Protein AF-A0A1B6FXH1-F1 (afdb_monomer)

Mean predicted aligned error: 19.31 Å

Solvent-accessible surface area (backbone atoms only — not comparable to full-atom values): 7975 Å² total; per-residue (Å²): 142,79,9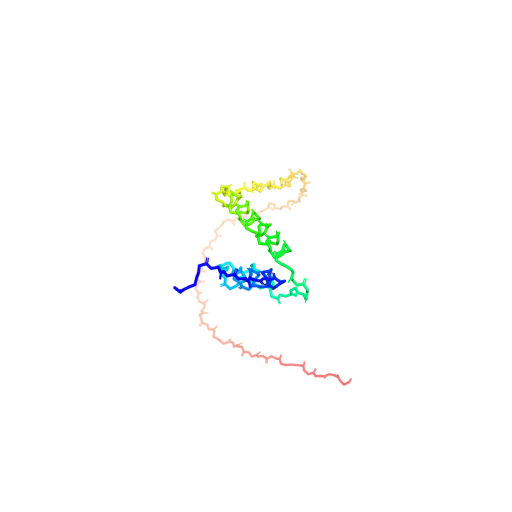6,74,82,87,53,72,93,51,43,49,58,57,52,32,54,49,47,58,73,65,54,83,51,62,71,54,38,54,53,57,73,68,48,90,83,75,47,39,70,56,50,51,52,51,45,53,52,48,55,49,50,51,53,53,51,48,58,59,66,77,64,69,89,76,76,72,76,78,79,71,78,75,76,77,88,74,79,90,81,90,79,87,80,90,79,89,84,81,87,78,91,80,81,84,89,77,97,75,81,88,80,94,73,89,81,86,84,83,88,81,134

Secondary structure (DSSP, 8-state):
--S----GGGHHHHHHHHHHHH---HHHHHHHHH-SS--HHHHHHHHHHHHHHHHHHHHHHHS--------------------------------------------------

Sequence (113 aa):
MTTHCDFGASLNDYLRDRLVSGIRSESAKQKLLSEASLTFEQATKIVLSMEQAEKSAAALSIGRPERIHQMSSVVARRGRFDNGAQHSKTHSQTARSDNAGAAWRGAGGTAKV

Organism: NCBI:txid1464854

Foldseek 3Di:
DDDDDCCDPCPFVVLQVCLLVVDPDPVLNVVQVPDPDDTSVNSVVSVVVVVVVVVVVVVVVVDDPPPPPPPPPPPPPDDDDDDDDDDDDDDDDDDDDDDDDDDDDDDDDDDDD

Structure (mmCIF, N/CA/C/O backbone):
data_AF-A0A1B6FXH1-F1
#
_entry.id   AF-A0A1B6FXH1-F1
#
loop_
_atom_site.group_PDB
_atom_site.id
_atom_site.type_symbol
_atom_site.label_atom_id
_atom_site.label_alt_id
_atom_site.label_comp_id
_atom_site.label_asym_id
_atom_site.label_entity_id
_atom_site.label_seq_id
_atom_site.pdbx_PDB_ins_code
_atom_site.Cartn_x
_atom_site.Cartn_y
_atom_site.Cartn_z
_atom_site.occupancy
_atom_site.B_iso_or_equiv
_atom_site.auth_seq_id
_atom_site.auth_comp_id
_atom_site.auth_asym_id
_atom_site.auth_atom_id
_atom_site.pdbx_PDB_model_num
ATOM 1 N N . MET A 1 1 ? -29.113 -14.928 -3.315 1.00 46.25 1 MET A N 1
ATOM 2 C CA . MET A 1 1 ? -28.706 -14.489 -1.960 1.00 46.25 1 MET A CA 1
ATOM 3 C C . MET A 1 1 ? -27.299 -13.913 -2.095 1.00 46.25 1 MET A C 1
ATOM 5 O O . MET A 1 1 ? -26.434 -14.683 -2.467 1.00 46.25 1 MET A O 1
ATOM 9 N N . THR A 1 2 ? -26.959 -12.631 -1.967 1.00 59.28 2 THR A N 1
ATOM 10 C CA . THR A 1 2 ? -27.619 -11.339 -1.687 1.00 59.28 2 THR A CA 1
ATOM 11 C C . THR A 1 2 ? -27.030 -10.329 -2.698 1.00 59.28 2 THR A C 1
ATOM 13 O O . THR A 1 2 ? -25.838 -10.399 -2.987 1.00 59.28 2 THR A O 1
ATOM 16 N N . THR A 1 3 ? -27.849 -9.458 -3.299 1.00 71.50 3 THR A N 1
ATOM 17 C CA . THR A 1 3 ? -27.468 -8.564 -4.419 1.00 71.50 3 THR A CA 1
ATOM 18 C C . THR A 1 3 ? -26.986 -7.178 -3.990 1.00 71.50 3 THR A C 1
ATOM 20 O O . THR A 1 3 ? -26.566 -6.398 -4.841 1.00 71.50 3 THR A O 1
ATOM 23 N N . HIS A 1 4 ? -27.009 -6.871 -2.691 1.00 71.38 4 HIS A N 1
ATOM 24 C CA . HIS A 1 4 ? -26.578 -5.582 -2.158 1.00 71.38 4 HIS A CA 1
ATOM 25 C C . HIS A 1 4 ? -25.703 -5.801 -0.923 1.00 71.38 4 HIS A C 1
ATOM 27 O O . HIS A 1 4 ? -26.068 -6.547 -0.013 1.00 71.38 4 HIS A O 1
ATOM 33 N N . CYS A 1 5 ? -24.516 -5.195 -0.933 1.00 75.06 5 CYS A N 1
ATOM 34 C CA . CYS A 1 5 ? -23.618 -5.152 0.210 1.00 75.06 5 CYS A CA 1
ATOM 35 C C . CYS A 1 5 ? -23.628 -3.724 0.758 1.00 75.06 5 CYS A C 1
ATOM 37 O O . CYS A 1 5 ? -23.162 -2.802 0.087 1.00 75.06 5 CYS A O 1
ATOM 39 N N . ASP A 1 6 ? -24.187 -3.550 1.954 1.00 77.50 6 ASP A N 1
ATOM 40 C CA . ASP A 1 6 ? -24.224 -2.267 2.651 1.00 77.50 6 ASP A CA 1
ATOM 41 C C . ASP A 1 6 ? -22.968 -2.114 3.509 1.00 77.50 6 ASP A C 1
ATOM 43 O O . ASP A 1 6 ? -22.903 -2.553 4.655 1.00 77.50 6 ASP A O 1
ATOM 47 N N . PHE A 1 7 ? -21.942 -1.489 2.938 1.00 79.06 7 PHE A N 1
ATOM 48 C CA . PHE A 1 7 ? -20.672 -1.2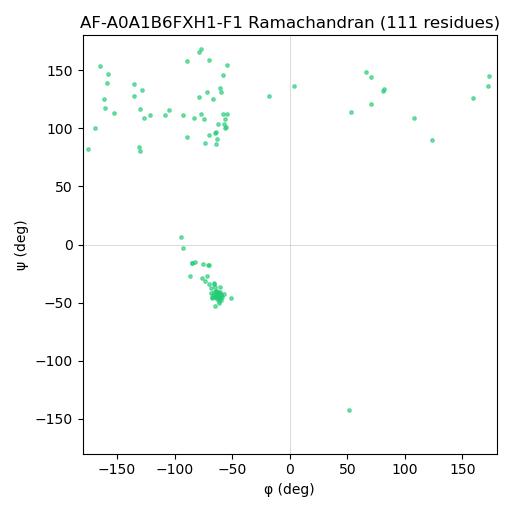50 3.632 1.00 79.06 7 PHE A CA 1
ATOM 49 C C . PHE A 1 7 ? -20.747 -0.124 4.675 1.00 79.06 7 PHE A C 1
ATOM 51 O O . PHE A 1 7 ? -19.869 -0.013 5.533 1.00 79.06 7 PHE A O 1
ATOM 58 N N . GLY A 1 8 ? -21.789 0.713 4.607 1.00 85.75 8 GLY A N 1
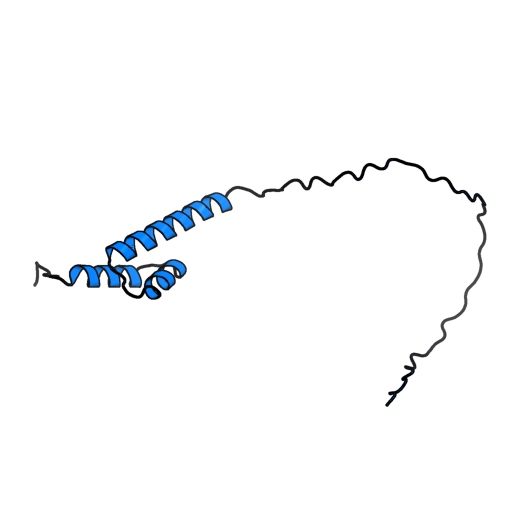ATOM 59 C CA . GLY A 1 8 ? -22.028 1.801 5.552 1.00 85.75 8 GLY A CA 1
ATOM 60 C C . GLY A 1 8 ? -20.808 2.708 5.755 1.00 85.75 8 GLY A C 1
ATOM 61 O O . GLY A 1 8 ? -20.052 2.991 4.825 1.00 85.75 8 GLY A O 1
ATOM 62 N N . ALA A 1 9 ? -20.606 3.156 6.994 1.00 84.69 9 ALA A N 1
ATOM 63 C CA . ALA A 1 9 ? -19.499 4.039 7.367 1.00 84.69 9 ALA A CA 1
ATOM 64 C C . ALA A 1 9 ? -18.114 3.359 7.324 1.00 84.69 9 ALA A C 1
ATOM 66 O O . ALA A 1 9 ? -17.099 4.048 7.253 1.00 84.69 9 ALA A O 1
ATOM 67 N N . SER A 1 10 ? -18.062 2.024 7.328 1.00 87.12 10 SER A N 1
ATOM 68 C CA . SER A 1 10 ? -16.822 1.238 7.421 1.00 87.12 10 SER A CA 1
ATOM 69 C C . SER A 1 10 ? -16.257 0.815 6.062 1.00 87.12 10 SER A C 1
ATOM 71 O O . SER A 1 10 ? -15.268 0.088 6.004 1.00 87.12 10 SER A O 1
ATOM 73 N N . LEU A 1 11 ? -16.839 1.285 4.950 1.00 91.81 11 LEU A N 1
ATOM 74 C CA . LEU A 1 11 ? -16.341 1.009 3.597 1.00 91.81 11 LEU A CA 1
ATOM 75 C C . LEU A 1 11 ? -14.845 1.325 3.454 1.00 91.81 11 LEU A C 1
ATOM 77 O O . LEU A 1 11 ? -14.088 0.523 2.911 1.00 91.81 11 LEU A O 1
ATOM 81 N N . ASN A 1 12 ? -14.416 2.482 3.960 1.00 92.88 12 ASN A N 1
ATOM 82 C CA . ASN A 1 12 ? -13.022 2.908 3.862 1.00 92.88 12 ASN A CA 1
ATOM 83 C C . ASN A 1 12 ? -12.075 2.003 4.656 1.00 92.88 12 ASN A C 1
ATOM 85 O O . ASN A 1 12 ? -10.961 1.757 4.199 1.00 92.88 12 ASN A O 1
ATOM 89 N N . ASP A 1 13 ? -12.516 1.468 5.793 1.00 91.94 13 ASP A N 1
ATOM 90 C CA . ASP A 1 13 ? -11.708 0.542 6.586 1.00 91.94 13 ASP A CA 1
ATOM 91 C C . ASP A 1 13 ? -11.515 -0.777 5.834 1.00 91.94 13 ASP A C 1
ATOM 93 O O . ASP A 1 13 ? -10.385 -1.236 5.676 1.00 91.94 13 ASP A O 1
ATOM 97 N N . TYR A 1 14 ? -12.583 -1.327 5.244 1.00 92.94 14 TYR A N 1
ATOM 98 C CA . TYR A 1 14 ? -12.487 -2.542 4.429 1.00 92.94 14 TYR A CA 1
ATOM 99 C C . TYR A 1 14 ? -11.601 -2.358 3.192 1.00 92.94 14 TYR A C 1
ATOM 101 O O . TYR A 1 14 ? -10.807 -3.241 2.856 1.00 92.94 14 TYR A O 1
ATOM 109 N N . LEU A 1 15 ? -11.709 -1.213 2.510 1.00 94.19 15 LEU A N 1
ATOM 110 C CA . LEU A 1 15 ? -10.866 -0.901 1.355 1.00 94.19 15 LEU A CA 1
ATOM 111 C C . LEU A 1 15 ? -9.398 -0.735 1.753 1.00 94.19 15 LEU A C 1
ATOM 113 O O . LEU A 1 15 ? -8.517 -1.245 1.059 1.00 94.19 15 LEU A O 1
ATOM 117 N N . ARG A 1 16 ? -9.124 -0.072 2.881 1.00 94.81 16 ARG A N 1
ATOM 118 C CA . ARG A 1 16 ? -7.772 0.064 3.433 1.00 94.81 16 ARG A CA 1
ATOM 119 C C . ARG A 1 16 ? -7.185 -1.298 3.774 1.00 94.81 16 ARG A C 1
ATOM 121 O O . ARG A 1 16 ? -6.072 -1.591 3.352 1.00 94.81 16 ARG A O 1
ATOM 128 N N . ASP A 1 17 ? -7.926 -2.143 4.477 1.00 93.44 17 ASP A N 1
ATOM 129 C CA . ASP A 1 17 ? -7.441 -3.461 4.883 1.00 93.44 17 ASP A CA 1
ATOM 130 C C . ASP A 1 17 ? -7.185 -4.348 3.654 1.00 93.44 17 ASP A C 1
ATOM 132 O O . ASP A 1 17 ? -6.183 -5.073 3.587 1.00 93.44 17 ASP A O 1
ATOM 136 N N . ARG A 1 18 ? -8.031 -4.236 2.616 1.00 94.62 18 ARG A N 1
ATOM 137 C CA . ARG A 1 18 ? -7.813 -4.936 1.346 1.00 94.62 18 ARG A CA 1
ATOM 138 C C . ARG A 1 18 ? -6.606 -4.406 0.576 1.00 94.62 18 ARG A C 1
ATOM 140 O O . ARG A 1 18 ? -5.884 -5.199 -0.024 1.00 94.62 18 ARG A O 1
ATOM 147 N N . LEU A 1 19 ? -6.372 -3.098 0.613 1.00 94.81 19 LEU A N 1
ATOM 148 C CA . LEU A 1 19 ? -5.200 -2.467 0.013 1.00 94.81 19 LEU A CA 1
ATOM 149 C C . LEU A 1 19 ? -3.916 -2.922 0.719 1.00 94.81 19 LEU A C 1
ATOM 151 O O . LEU A 1 19 ? -3.018 -3.443 0.066 1.00 94.81 19 LEU A O 1
ATOM 155 N N . VAL A 1 20 ? -3.844 -2.794 2.047 1.00 93.88 20 VAL A N 1
ATOM 156 C CA . VAL A 1 20 ? -2.656 -3.147 2.846 1.00 93.88 20 VAL A CA 1
ATOM 157 C C . VAL A 1 20 ? -2.304 -4.629 2.694 1.00 93.88 20 VAL A C 1
ATOM 159 O O . VAL A 1 20 ? -1.143 -4.968 2.461 1.00 93.88 20 VAL A O 1
ATOM 162 N N . SER A 1 21 ? -3.301 -5.520 2.766 1.00 93.06 21 SER A N 1
ATOM 163 C CA . SER A 1 21 ? -3.088 -6.963 2.574 1.00 93.06 21 SER A CA 1
ATOM 164 C C . SER A 1 21 ? -2.787 -7.351 1.121 1.00 93.06 21 SER A C 1
ATOM 166 O O . SER A 1 21 ? -2.113 -8.352 0.884 1.00 93.06 21 SER A O 1
ATOM 168 N N . GLY A 1 22 ? -3.268 -6.575 0.145 1.00 94.06 22 GLY A N 1
ATOM 169 C CA . GLY A 1 22 ? -3.106 -6.848 -1.284 1.00 94.06 22 GLY A CA 1
ATOM 170 C C . GLY A 1 22 ? -1.795 -6.349 -1.899 1.00 94.06 22 GLY A C 1
ATOM 171 O O . GLY A 1 22 ? -1.435 -6.784 -2.996 1.00 94.06 22 GLY A O 1
ATOM 172 N N . ILE A 1 23 ? -1.070 -5.452 -1.226 1.00 94.50 23 ILE A N 1
ATOM 173 C CA . ILE A 1 23 ? 0.181 -4.886 -1.742 1.00 94.50 23 ILE A CA 1
ATOM 174 C C . ILE A 1 23 ? 1.310 -5.921 -1.729 1.00 94.50 23 ILE A C 1
ATOM 176 O O . ILE A 1 23 ? 1.587 -6.579 -0.723 1.00 94.50 23 ILE A O 1
ATOM 180 N N . ARG A 1 24 ? 1.995 -6.023 -2.874 1.00 93.12 24 ARG A N 1
ATOM 181 C CA . ARG A 1 24 ? 3.146 -6.917 -3.087 1.00 93.12 24 ARG A CA 1
ATOM 182 C C . ARG A 1 24 ? 4.481 -6.296 -2.674 1.00 93.12 24 ARG A C 1
ATOM 184 O O . ARG A 1 24 ? 5.410 -7.030 -2.368 1.00 93.12 24 ARG A O 1
ATOM 191 N N . SER A 1 25 ? 4.586 -4.968 -2.710 1.00 92.94 25 SER A N 1
ATOM 192 C CA . SER A 1 25 ? 5.802 -4.257 -2.313 1.00 92.94 25 SER A CA 1
ATOM 193 C C . SER A 1 25 ? 5.905 -4.216 -0.787 1.00 92.94 25 SER A C 1
ATOM 195 O O . SER A 1 25 ? 5.097 -3.575 -0.112 1.00 92.94 25 SER A O 1
ATOM 197 N N . GLU A 1 26 ? 6.891 -4.923 -0.233 1.00 93.38 26 GLU A N 1
ATOM 198 C CA . GLU A 1 26 ? 7.107 -4.989 1.218 1.00 93.38 26 GLU A CA 1
ATOM 199 C C . GLU A 1 26 ? 7.520 -3.633 1.806 1.00 93.38 26 GLU A C 1
ATOM 201 O O . GLU A 1 26 ? 7.091 -3.290 2.905 1.00 93.38 26 GLU A O 1
ATOM 206 N N . SER A 1 27 ? 8.260 -2.812 1.052 1.00 93.25 27 SER A N 1
ATOM 207 C CA . SER A 1 27 ? 8.623 -1.448 1.460 1.00 93.25 27 SER A CA 1
ATOM 208 C C . SER A 1 27 ? 7.377 -0.578 1.655 1.00 93.25 27 SER A C 1
ATOM 210 O O . SER A 1 27 ? 7.240 0.101 2.676 1.00 93.25 27 SER A O 1
ATOM 212 N N . ALA A 1 28 ? 6.438 -0.630 0.707 1.00 93.62 28 ALA A N 1
ATOM 213 C CA . ALA A 1 28 ? 5.179 0.101 0.787 1.00 93.62 28 ALA A CA 1
ATOM 214 C C . ALA A 1 28 ? 4.295 -0.424 1.923 1.00 93.62 28 ALA A C 1
ATOM 216 O O . ALA A 1 28 ? 3.759 0.364 2.700 1.00 93.62 28 ALA A O 1
ATOM 217 N N . LYS A 1 29 ? 4.195 -1.747 2.087 1.00 94.81 29 LYS A N 1
ATOM 218 C CA . LYS A 1 29 ? 3.429 -2.367 3.177 1.00 94.81 29 LYS A CA 1
ATOM 219 C C . LYS A 1 29 ? 3.968 -1.977 4.555 1.00 94.81 29 LYS A C 1
ATOM 221 O O . LYS A 1 29 ? 3.193 -1.574 5.417 1.00 94.81 29 LYS A O 1
ATOM 226 N N . GLN A 1 30 ? 5.286 -2.026 4.750 1.00 94.62 30 GLN A N 1
ATOM 227 C CA . GLN A 1 30 ? 5.920 -1.626 6.006 1.00 94.62 30 GLN A CA 1
ATOM 228 C C . GLN A 1 30 ? 5.676 -0.144 6.314 1.00 94.62 30 GLN A C 1
ATOM 230 O O . GLN A 1 30 ? 5.381 0.204 7.458 1.00 94.62 30 GLN A O 1
ATOM 235 N N . LYS A 1 31 ? 5.745 0.723 5.295 1.00 94.00 31 LYS A N 1
ATOM 236 C CA . LYS A 1 31 ? 5.434 2.149 5.440 1.00 94.00 31 LYS A CA 1
ATOM 237 C C . LYS A 1 31 ? 3.994 2.357 5.914 1.00 94.00 31 LYS A C 1
ATOM 239 O O . LYS A 1 31 ? 3.787 3.079 6.880 1.00 94.00 31 LYS A O 1
ATOM 244 N N . LEU A 1 32 ? 3.026 1.684 5.289 1.00 94.25 32 LEU A N 1
ATOM 245 C CA . LEU A 1 32 ? 1.609 1.783 5.657 1.00 94.25 32 LEU A CA 1
ATOM 246 C C . LEU A 1 32 ? 1.325 1.287 7.080 1.00 94.25 32 LEU A C 1
ATOM 248 O O . LEU A 1 32 ? 0.564 1.924 7.797 1.00 94.25 32 LEU A O 1
ATOM 252 N N . LEU A 1 33 ? 1.943 0.179 7.500 1.00 92.88 33 LEU A N 1
ATOM 253 C CA . LEU A 1 33 ? 1.770 -0.376 8.850 1.00 92.88 33 LEU A CA 1
ATOM 254 C C . LEU A 1 33 ? 2.434 0.471 9.947 1.00 92.88 33 LEU A C 1
ATOM 256 O O . LEU A 1 33 ? 2.110 0.309 11.119 1.00 92.88 33 LEU A O 1
ATOM 260 N N . SER A 1 34 ? 3.364 1.353 9.574 1.00 92.50 34 SER A N 1
ATOM 261 C CA . SER A 1 34 ? 4.048 2.251 10.511 1.00 92.50 34 SER A CA 1
ATOM 262 C C . SER A 1 34 ? 3.265 3.542 10.787 1.00 92.50 34 SER A C 1
ATOM 264 O O . SER A 1 34 ? 3.578 4.248 11.743 1.00 92.50 34 SER A O 1
ATOM 266 N N . GLU A 1 35 ? 2.272 3.877 9.959 1.00 89.88 35 GLU A N 1
ATOM 267 C CA . GLU A 1 35 ? 1.453 5.083 10.116 1.00 89.88 35 GLU A CA 1
ATOM 268 C C . GLU A 1 35 ? 0.378 4.884 11.198 1.00 89.88 35 GLU A C 1
ATOM 270 O O . GLU A 1 35 ? -0.414 3.944 11.143 1.00 89.88 35 GLU A O 1
ATOM 275 N N . ALA A 1 36 ? 0.317 5.791 12.179 1.00 82.50 36 ALA A N 1
ATOM 276 C CA . ALA A 1 36 ? -0.548 5.644 13.357 1.00 82.50 36 ALA A CA 1
ATOM 277 C C . ALA A 1 36 ? -2.048 5.868 13.071 1.00 82.50 36 ALA A C 1
ATOM 279 O O . ALA A 1 36 ? -2.902 5.260 13.713 1.00 82.50 36 ALA A O 1
ATOM 280 N N . SER A 1 37 ? -2.384 6.735 12.112 1.00 86.25 37 SER A N 1
ATOM 281 C CA . SER A 1 37 ? -3.763 7.028 11.706 1.00 86.25 37 SER A CA 1
ATOM 282 C C . SER A 1 37 ? -3.881 6.935 10.187 1.00 86.25 37 SER A C 1
ATOM 284 O O . SER A 1 37 ? -3.815 7.939 9.479 1.00 86.25 37 SER A O 1
ATOM 286 N N . LEU A 1 38 ? -4.009 5.711 9.678 1.00 88.00 38 LEU A N 1
ATOM 287 C CA . LEU A 1 38 ? -4.058 5.458 8.244 1.00 88.00 38 LEU A CA 1
ATOM 288 C C . LEU A 1 38 ? -5.509 5.431 7.737 1.00 88.00 38 LEU A C 1
ATOM 290 O O . LEU A 1 38 ? -6.269 4.504 8.031 1.00 88.00 38 LEU A O 1
ATOM 294 N N . THR A 1 39 ? -5.872 6.433 6.935 1.00 94.06 39 THR A N 1
ATOM 295 C CA . THR A 1 39 ? -7.116 6.444 6.144 1.00 94.06 39 THR A CA 1
ATOM 296 C C . THR A 1 39 ? -6.898 5.805 4.770 1.00 94.06 39 THR A C 1
ATOM 298 O O . THR A 1 39 ? -5.771 5.761 4.271 1.00 94.06 39 THR A O 1
ATOM 301 N N . PHE A 1 40 ? -7.967 5.330 4.120 1.00 93.31 40 PHE A N 1
ATOM 302 C CA . PHE A 1 40 ? -7.866 4.747 2.775 1.00 93.31 40 PHE A CA 1
ATOM 303 C C . PHE A 1 40 ? -7.254 5.720 1.753 1.00 93.31 40 PHE A C 1
ATOM 305 O O . PHE A 1 40 ? -6.370 5.336 0.991 1.00 93.31 40 PHE A O 1
ATOM 312 N N . GLU A 1 41 ? -7.655 6.994 1.772 1.00 94.44 41 GLU A N 1
ATOM 313 C CA . GLU A 1 41 ? -7.123 8.016 0.861 1.00 94.44 41 GLU A CA 1
ATOM 314 C C . GLU A 1 41 ? -5.626 8.285 1.085 1.00 94.44 41 GLU A C 1
ATOM 316 O O . GLU A 1 41 ? -4.859 8.456 0.138 1.00 94.44 41 GLU A O 1
ATOM 321 N N . GLN A 1 42 ? -5.176 8.311 2.340 1.00 93.94 42 GLN A N 1
ATOM 322 C CA . GLN A 1 42 ? -3.752 8.469 2.632 1.00 93.94 42 GLN A CA 1
ATOM 323 C C . GLN A 1 42 ? -2.960 7.237 2.200 1.00 93.94 42 GLN A C 1
ATOM 325 O O . GLN A 1 42 ? -1.899 7.375 1.592 1.00 93.94 42 GLN A O 1
ATOM 330 N N . ALA A 1 43 ? -3.499 6.041 2.449 1.00 95.00 43 ALA A N 1
ATOM 331 C CA . ALA A 1 43 ? -2.873 4.798 2.033 1.00 95.00 43 ALA A CA 1
ATOM 332 C C . ALA A 1 43 ? -2.681 4.746 0.510 1.00 95.00 43 ALA A C 1
ATOM 334 O O . ALA A 1 43 ? -1.586 4.430 0.045 1.00 95.00 43 ALA A O 1
ATOM 335 N N . THR A 1 44 ? -3.695 5.124 -0.276 1.00 95.44 44 THR A N 1
ATOM 336 C CA . THR A 1 44 ? -3.576 5.152 -1.743 1.00 95.44 44 THR A CA 1
ATOM 337 C C . THR A 1 44 ? -2.537 6.166 -2.212 1.00 95.44 44 THR A C 1
ATOM 339 O O . THR A 1 44 ? -1.698 5.824 -3.044 1.00 95.44 44 THR A O 1
ATOM 342 N N . LYS A 1 45 ? -2.513 7.380 -1.647 1.00 95.75 45 LYS A N 1
ATOM 343 C CA . LYS A 1 45 ? -1.510 8.403 -1.995 1.00 95.75 45 LYS A CA 1
ATOM 344 C C . LYS A 1 45 ? -0.080 7.942 -1.718 1.00 95.75 45 LYS A C 1
ATOM 346 O O . LYS A 1 45 ? 0.790 8.145 -2.566 1.00 95.75 45 LYS A O 1
ATOM 351 N N . ILE A 1 46 ? 0.167 7.321 -0.563 1.00 94.50 46 ILE A N 1
ATOM 352 C CA . ILE A 1 46 ? 1.495 6.806 -0.194 1.00 94.50 46 ILE A CA 1
ATOM 353 C C . ILE A 1 46 ? 1.936 5.741 -1.196 1.00 94.50 46 ILE A C 1
ATOM 355 O O . ILE A 1 46 ? 3.026 5.841 -1.756 1.00 94.50 46 ILE A O 1
ATOM 359 N N . VAL A 1 47 ? 1.077 4.758 -1.464 1.00 95.31 47 VAL A N 1
ATOM 360 C CA . VAL A 1 47 ? 1.397 3.630 -2.349 1.00 95.31 47 VAL A CA 1
ATOM 361 C C . VAL A 1 47 ? 1.667 4.106 -3.765 1.00 95.31 47 VAL A C 1
ATOM 363 O O . VAL A 1 47 ? 2.699 3.754 -4.324 1.00 95.31 47 VAL A O 1
ATOM 366 N N . LEU A 1 48 ? 0.812 4.973 -4.310 1.00 95.94 48 LEU A N 1
ATOM 367 C CA . LEU A 1 48 ? 1.008 5.541 -5.645 1.00 95.94 48 LEU A CA 1
ATOM 368 C C . LEU A 1 48 ? 2.319 6.325 -5.742 1.00 95.94 48 LEU A C 1
ATOM 370 O O . LEU A 1 48 ? 3.052 6.182 -6.718 1.00 95.94 48 LEU A O 1
ATOM 374 N N . SER A 1 49 ? 2.641 7.116 -4.715 1.00 95.50 49 SER A N 1
ATOM 375 C CA . SER A 1 49 ? 3.891 7.880 -4.669 1.00 95.50 49 SER A CA 1
ATOM 376 C C . SER A 1 49 ? 5.109 6.957 -4.631 1.00 95.50 49 SER A C 1
ATOM 378 O O . SER A 1 49 ? 6.088 7.199 -5.335 1.00 95.50 49 SER A O 1
ATOM 380 N N . MET A 1 50 ? 5.046 5.880 -3.843 1.00 95.19 50 MET A N 1
ATOM 381 C CA . MET A 1 50 ? 6.119 4.890 -3.751 1.00 95.19 50 MET A CA 1
ATOM 382 C C . MET A 1 50 ? 6.276 4.101 -5.050 1.00 95.19 50 MET A C 1
ATOM 384 O O . MET A 1 50 ? 7.387 4.005 -5.558 1.00 95.19 50 MET A O 1
ATOM 388 N N . GLU A 1 51 ? 5.185 3.618 -5.644 1.00 94.00 51 GLU A N 1
ATOM 389 C CA . GLU A 1 51 ? 5.226 2.924 -6.933 1.00 94.00 51 GLU A CA 1
ATOM 390 C C . GLU A 1 51 ? 5.774 3.820 -8.046 1.00 94.00 51 GLU A C 1
ATOM 392 O O . GLU A 1 51 ? 6.538 3.365 -8.897 1.00 94.00 51 GLU A O 1
ATOM 397 N N . GLN A 1 52 ? 5.387 5.097 -8.066 1.00 95.06 52 GLN A N 1
ATOM 398 C CA . GLN A 1 52 ? 5.911 6.054 -9.032 1.00 95.06 52 GLN A CA 1
ATOM 399 C C . GLN A 1 52 ? 7.408 6.285 -8.816 1.00 95.06 52 GLN A C 1
ATOM 401 O O . GLN A 1 52 ? 8.165 6.242 -9.782 1.00 95.06 52 GLN A O 1
ATOM 406 N N . ALA A 1 53 ? 7.846 6.464 -7.568 1.00 93.31 53 ALA A N 1
ATOM 407 C CA . ALA A 1 53 ? 9.259 6.613 -7.238 1.00 93.31 53 ALA A CA 1
ATOM 408 C C . ALA A 1 53 ? 10.079 5.371 -7.628 1.00 93.31 53 ALA A C 1
ATOM 410 O O . ALA A 1 53 ? 11.141 5.512 -8.229 1.00 93.31 53 ALA A O 1
ATOM 411 N N . GLU A 1 54 ? 9.574 4.165 -7.358 1.00 91.62 54 GLU A N 1
ATOM 412 C CA . GLU A 1 54 ? 10.209 2.899 -7.745 1.00 91.62 54 GLU A CA 1
ATOM 413 C C . GLU A 1 54 ? 10.327 2.777 -9.271 1.00 91.62 54 GLU 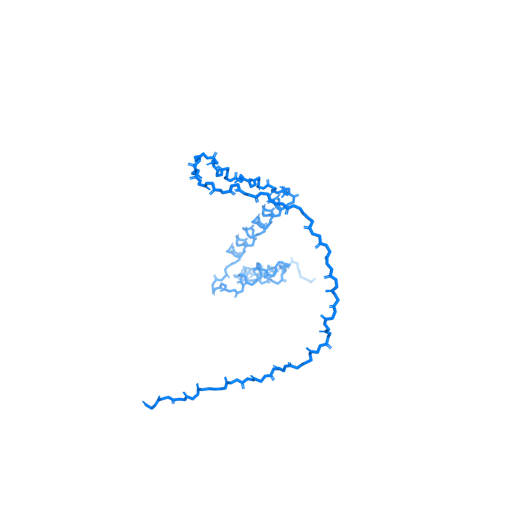A C 1
ATOM 415 O O . GLU A 1 54 ? 11.401 2.462 -9.785 1.00 91.62 54 GLU A O 1
ATOM 420 N N . LYS A 1 55 ? 9.263 3.107 -10.017 1.00 92.19 55 LYS A N 1
ATOM 421 C CA . LYS A 1 55 ? 9.278 3.128 -11.492 1.00 92.19 55 LYS A CA 1
ATOM 422 C C . LYS A 1 55 ? 10.280 4.147 -12.035 1.00 92.19 55 LYS A C 1
ATOM 424 O O . LYS A 1 55 ? 11.033 3.836 -12.958 1.00 92.19 55 LYS A O 1
ATOM 429 N N . SER A 1 56 ? 10.317 5.350 -11.462 1.00 90.62 56 SER A N 1
ATOM 430 C CA . SER A 1 56 ? 11.266 6.397 -11.848 1.00 90.62 56 SER A CA 1
ATOM 431 C C . SER A 1 56 ? 12.713 5.997 -11.550 1.00 90.62 56 SER A C 1
ATOM 433 O O . SER A 1 56 ? 13.574 6.145 -12.414 1.00 90.62 56 SER A O 1
ATOM 435 N N . ALA A 1 57 ? 12.993 5.438 -10.371 1.00 89.06 57 ALA A N 1
ATOM 436 C CA . ALA A 1 57 ? 14.322 4.952 -10.009 1.00 89.06 57 ALA A CA 1
ATOM 437 C C . ALA A 1 57 ? 14.768 3.781 -10.900 1.00 89.06 57 ALA A C 1
ATOM 439 O O . ALA A 1 57 ? 15.915 3.748 -11.345 1.00 89.06 57 ALA A O 1
ATOM 440 N N . ALA A 1 58 ? 13.859 2.858 -11.229 1.00 87.75 58 ALA A N 1
ATOM 441 C CA . ALA A 1 58 ? 14.135 1.769 -12.160 1.00 87.75 58 ALA A CA 1
ATOM 442 C C . ALA A 1 58 ? 14.488 2.292 -13.562 1.00 87.75 58 ALA A C 1
ATOM 444 O O . ALA A 1 58 ? 15.458 1.829 -14.157 1.00 87.75 58 ALA A O 1
ATOM 445 N N . ALA A 1 59 ? 13.773 3.303 -14.069 1.00 85.25 59 ALA A N 1
ATOM 446 C CA . ALA A 1 59 ? 14.090 3.926 -15.356 1.00 85.25 59 ALA A CA 1
ATOM 447 C C . ALA A 1 59 ? 15.494 4.562 -15.377 1.00 85.25 59 ALA A C 1
ATOM 449 O O . ALA A 1 59 ? 16.198 4.457 -16.380 1.00 85.25 59 ALA A O 1
ATOM 450 N N . LEU A 1 60 ? 15.930 5.158 -14.260 1.00 82.94 60 LEU A N 1
ATOM 451 C CA . LEU A 1 60 ? 17.295 5.677 -14.102 1.00 82.94 60 LEU A CA 1
ATOM 452 C C . LEU A 1 60 ? 18.340 4.554 -14.003 1.00 82.94 60 LEU A C 1
ATOM 454 O O . LEU A 1 60 ? 19.454 4.703 -14.497 1.00 82.94 60 LEU A O 1
ATOM 458 N N . SER A 1 61 ? 17.989 3.420 -13.392 1.00 74.00 61 SER A N 1
ATOM 459 C CA . SER A 1 61 ? 18.896 2.279 -13.218 1.00 74.00 61 SER A CA 1
ATOM 460 C C . SER A 1 61 ? 19.097 1.450 -14.490 1.00 74.00 61 SER A C 1
ATOM 462 O O . SER A 1 61 ? 20.139 0.814 -14.634 1.00 74.00 61 SER A O 1
ATOM 464 N N . ILE A 1 62 ? 18.113 1.405 -15.394 1.00 66.75 62 ILE A N 1
ATOM 465 C CA . ILE A 1 62 ? 18.145 0.538 -16.589 1.00 66.75 62 ILE A CA 1
ATOM 466 C C . ILE A 1 62 ? 18.966 1.168 -17.731 1.00 66.75 62 ILE A C 1
ATOM 468 O O . ILE A 1 62 ? 19.403 0.469 -18.644 1.00 66.75 62 ILE A O 1
ATOM 472 N N . GLY A 1 63 ? 19.268 2.465 -17.656 1.00 62.50 63 GLY A N 1
ATOM 473 C CA . GLY A 1 63 ? 20.085 3.159 -18.644 1.00 62.50 63 GLY A CA 1
ATOM 474 C C . GLY A 1 63 ? 21.188 3.994 -18.014 1.00 62.50 63 GLY A C 1
ATOM 475 O O . GLY A 1 63 ? 20.992 5.195 -17.875 1.00 62.50 63 GLY A O 1
ATOM 476 N N . ARG A 1 64 ? 22.341 3.373 -17.692 1.00 54.12 64 ARG A N 1
ATOM 477 C CA . ARG A 1 64 ? 23.714 3.850 -18.016 1.00 54.12 64 ARG A CA 1
ATOM 478 C C . ARG A 1 64 ? 24.784 3.214 -17.105 1.00 54.12 64 ARG A C 1
ATOM 480 O O . ARG A 1 64 ? 24.736 3.396 -15.892 1.00 54.12 64 ARG A O 1
ATOM 487 N N . PRO A 1 65 ? 25.837 2.578 -17.661 1.00 56.28 65 PRO A N 1
ATOM 488 C CA . PRO A 1 65 ? 27.133 2.564 -17.001 1.00 56.28 65 PRO A CA 1
ATOM 489 C C . PRO A 1 65 ? 27.692 3.987 -17.096 1.00 56.28 65 PRO A C 1
ATOM 491 O O . PRO A 1 65 ? 28.273 4.369 -18.112 1.00 56.28 65 PRO A O 1
ATOM 494 N N . GLU A 1 66 ? 27.474 4.816 -16.075 1.00 55.41 66 GLU A N 1
ATOM 495 C CA . GLU A 1 66 ? 28.156 6.109 -16.003 1.00 55.41 66 GLU A CA 1
ATOM 496 C C . GLU A 1 66 ? 29.608 5.825 -15.626 1.00 55.41 66 GLU A C 1
ATOM 498 O O . GLU A 1 66 ? 29.987 5.808 -14.455 1.00 55.41 66 GLU A O 1
ATOM 503 N N . ARG A 1 67 ? 30.450 5.578 -16.635 1.00 57.69 67 ARG A N 1
ATOM 504 C CA . ARG A 1 67 ? 31.859 5.931 -16.507 1.00 57.69 67 ARG A CA 1
ATOM 505 C C . ARG A 1 67 ? 31.903 7.450 -16.373 1.00 57.69 67 ARG A C 1
ATOM 507 O O . ARG A 1 67 ? 32.070 8.161 -17.360 1.00 57.69 67 ARG A O 1
ATOM 514 N N . ILE A 1 68 ? 31.769 7.931 -15.140 1.00 61.91 68 ILE A N 1
ATOM 515 C CA . ILE A 1 68 ? 32.261 9.249 -14.767 1.00 61.91 68 ILE A CA 1
ATOM 516 C C . ILE A 1 68 ? 33.748 9.191 -15.104 1.00 61.91 68 ILE A C 1
ATOM 518 O O . ILE A 1 68 ? 34.513 8.490 -14.440 1.00 61.91 68 ILE A O 1
ATOM 522 N N . HIS A 1 69 ? 34.137 9.816 -16.215 1.00 58.44 69 HIS A N 1
ATOM 523 C CA . HIS A 1 69 ? 35.535 9.924 -16.593 1.00 58.44 69 HIS A CA 1
ATOM 524 C C . HIS A 1 69 ? 36.264 10.541 -15.403 1.00 58.44 69 HIS A C 1
ATOM 526 O O . HIS A 1 69 ? 36.020 11.693 -15.043 1.00 58.44 69 HIS A O 1
ATOM 532 N N . GLN A 1 70 ? 37.123 9.751 -14.758 1.00 57.91 70 GLN A N 1
ATOM 533 C CA . GLN A 1 70 ? 38.063 10.275 -13.786 1.00 57.91 70 GLN A CA 1
ATOM 534 C C . GLN A 1 70 ? 38.971 11.237 -14.549 1.00 57.91 70 GLN A C 1
ATOM 536 O O . GLN A 1 70 ? 39.852 10.811 -15.295 1.00 57.91 70 GLN A O 1
ATOM 541 N N . MET A 1 71 ? 38.745 12.540 -14.389 1.00 47.06 71 MET A N 1
ATOM 542 C CA . MET A 1 71 ? 39.760 13.533 -14.705 1.00 47.06 71 MET A CA 1
ATOM 543 C C . MET A 1 71 ? 40.897 13.282 -13.715 1.00 47.06 71 MET A C 1
ATOM 545 O O . MET A 1 71 ? 40.854 13.729 -12.569 1.00 47.06 71 MET A O 1
ATOM 549 N N . SER A 1 72 ? 41.909 12.524 -14.131 1.00 55.09 72 SER A N 1
ATOM 550 C CA . SER A 1 72 ? 43.191 12.543 -13.444 1.00 55.09 72 SER A CA 1
ATOM 551 C C . SER A 1 72 ? 43.664 13.990 -13.473 1.00 55.09 72 SER A C 1
ATOM 553 O O . SER A 1 72 ? 43.932 14.527 -14.553 1.00 55.09 72 SER A O 1
ATOM 555 N N . SER A 1 73 ? 43.719 14.645 -12.314 1.00 55.62 73 SER A N 1
ATOM 556 C CA . SER A 1 73 ? 44.395 15.926 -12.198 1.00 55.62 73 SER A CA 1
ATOM 557 C C . SER A 1 73 ? 45.826 15.701 -12.676 1.00 55.62 73 SER A C 1
ATOM 559 O O . SER A 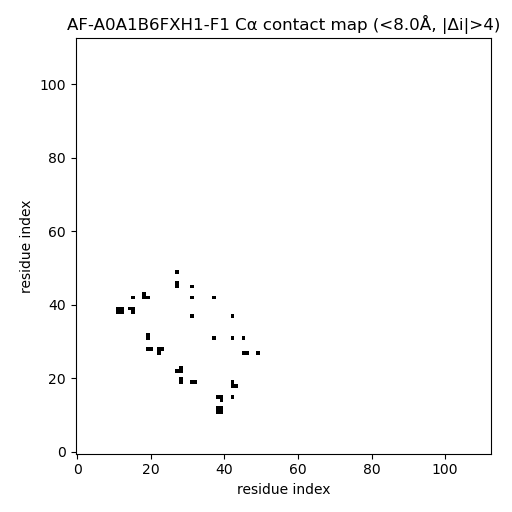1 73 ? 46.619 15.000 -12.047 1.00 55.62 73 SER A O 1
ATOM 561 N N . VAL A 1 74 ? 46.150 16.231 -13.856 1.00 57.44 74 VAL A N 1
ATOM 562 C CA . VAL A 1 74 ? 47.534 16.310 -14.301 1.00 57.44 74 VAL A CA 1
ATOM 563 C C . VAL A 1 74 ? 48.201 17.246 -13.307 1.00 57.44 74 VAL A C 1
ATOM 565 O O . VAL A 1 74 ? 48.094 18.466 -13.417 1.00 57.44 74 VAL A O 1
ATOM 568 N N . VAL A 1 75 ? 48.859 16.670 -12.299 1.00 60.53 75 VAL A N 1
ATOM 569 C CA . VAL A 1 75 ? 49.910 17.358 -11.558 1.00 60.53 75 VAL A CA 1
ATOM 570 C C . VAL A 1 75 ? 50.906 17.784 -12.620 1.00 60.53 75 VAL A C 1
ATOM 572 O O . VAL A 1 75 ? 51.651 16.973 -13.176 1.00 60.53 75 VAL A O 1
ATOM 575 N N . ALA A 1 76 ? 50.827 19.065 -12.968 1.00 51.97 76 ALA A N 1
ATOM 576 C CA . ALA A 1 76 ? 51.737 19.724 -13.868 1.00 51.97 76 ALA A CA 1
ATOM 577 C C . ALA A 1 76 ? 53.146 19.530 -13.309 1.00 51.97 76 ALA A C 1
ATOM 579 O O . ALA A 1 76 ? 53.573 20.208 -12.378 1.00 51.97 76 ALA A O 1
ATOM 580 N N . ARG A 1 77 ? 53.870 18.568 -13.883 1.00 50.34 77 ARG A N 1
ATOM 581 C CA . ARG A 1 77 ? 55.315 18.447 -13.739 1.00 50.34 77 ARG A CA 1
ATOM 582 C C . ARG A 1 77 ? 55.936 19.697 -14.357 1.00 50.34 77 ARG A C 1
ATOM 584 O O . ARG A 1 77 ? 56.203 19.746 -15.554 1.00 50.34 77 ARG A O 1
ATOM 591 N N . ARG A 1 78 ? 56.142 20.725 -13.538 1.00 45.59 78 ARG A N 1
ATOM 592 C CA . ARG A 1 78 ? 56.982 21.878 -13.855 1.00 45.59 78 ARG A CA 1
ATOM 593 C C . ARG A 1 78 ? 57.942 22.115 -12.699 1.00 45.59 78 ARG A C 1
ATOM 595 O O . ARG A 1 78 ? 57.515 22.487 -11.617 1.00 45.59 78 ARG A O 1
ATOM 602 N N . GLY A 1 79 ? 59.233 21.966 -12.988 1.00 40.50 79 GLY A N 1
ATOM 603 C CA . GLY A 1 79 ? 60.287 22.654 -12.243 1.00 40.50 79 GLY A CA 1
ATOM 604 C C . GLY A 1 79 ? 61.341 21.752 -11.617 1.00 40.50 79 GLY A C 1
ATOM 605 O O . GLY A 1 79 ? 61.212 21.346 -10.474 1.00 40.50 79 GLY A O 1
ATOM 606 N N . ARG A 1 80 ? 62.392 21.498 -12.403 1.00 47.53 80 ARG A N 1
ATOM 607 C CA . ARG A 1 80 ? 63.778 21.184 -12.019 1.00 47.53 80 ARG A CA 1
ATOM 608 C C . ARG A 1 80 ? 64.164 21.551 -10.576 1.00 47.53 80 ARG A C 1
ATOM 610 O O . ARG A 1 80 ? 64.116 22.722 -10.221 1.00 47.53 80 ARG A O 1
ATOM 617 N N . PHE A 1 81 ? 64.718 20.579 -9.856 1.00 40.47 81 PHE A N 1
ATOM 618 C CA . PHE A 1 81 ? 65.852 20.817 -8.965 1.00 40.47 81 PHE A CA 1
ATOM 619 C C . PHE A 1 81 ? 66.962 19.828 -9.326 1.00 40.47 81 PHE A C 1
ATOM 621 O O . PHE A 1 81 ? 66.827 18.618 -9.150 1.00 40.47 81 PHE A O 1
ATOM 628 N N . ASP A 1 82 ? 68.018 20.385 -9.914 1.00 49.31 82 ASP A N 1
ATOM 629 C CA . ASP A 1 82 ? 69.338 19.791 -10.081 1.00 49.31 82 ASP A CA 1
ATOM 630 C C . ASP A 1 82 ? 69.933 19.467 -8.705 1.00 49.31 82 ASP A C 1
ATOM 632 O O . ASP A 1 82 ? 69.959 20.331 -7.831 1.00 49.31 82 ASP A O 1
ATOM 636 N N . ASN A 1 83 ? 70.441 18.248 -8.527 1.00 46.91 83 ASN A N 1
ATOM 637 C CA . ASN A 1 83 ? 71.668 18.008 -7.769 1.00 46.91 83 ASN A CA 1
ATOM 638 C C . ASN A 1 83 ? 72.231 16.641 -8.154 1.00 46.91 83 ASN A C 1
ATOM 640 O O . ASN A 1 83 ? 71.576 15.607 -8.029 1.00 46.91 83 ASN A O 1
ATOM 644 N N . GLY A 1 84 ? 73.430 16.689 -8.725 1.00 38.06 84 GLY A N 1
ATOM 645 C CA . GLY A 1 84 ? 74.065 15.576 -9.402 1.00 38.06 84 GLY A CA 1
ATOM 646 C C . GLY A 1 84 ? 74.697 14.540 -8.482 1.00 38.06 84 GLY A C 1
ATOM 647 O O . GLY A 1 84 ? 74.961 14.781 -7.312 1.00 38.06 84 GLY A O 1
ATOM 648 N N . ALA A 1 85 ? 75.006 13.400 -9.088 1.00 47.91 85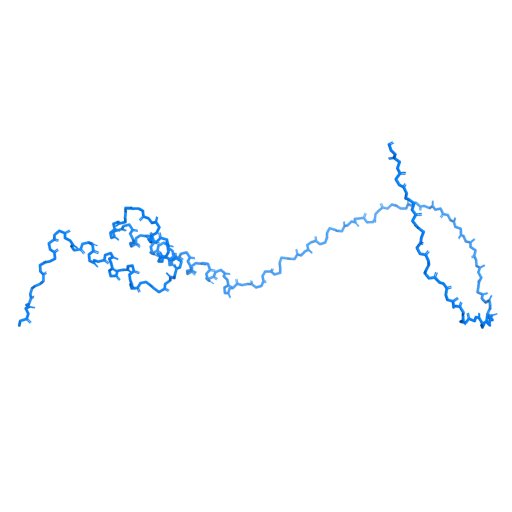 ALA A N 1
ATOM 649 C CA . ALA A 1 85 ? 76.252 12.672 -8.888 1.00 47.91 85 ALA A CA 1
ATOM 650 C C . ALA A 1 85 ? 76.320 11.586 -9.964 1.00 47.91 85 ALA A C 1
ATOM 652 O O . ALA A 1 85 ? 75.677 10.541 -9.890 1.00 47.91 85 ALA A O 1
ATOM 653 N N . GLN A 1 86 ? 77.092 11.880 -11.002 1.00 46.19 86 GLN A N 1
ATOM 654 C CA . GLN A 1 86 ? 77.635 10.883 -11.908 1.00 46.19 86 GLN A CA 1
ATOM 655 C C . GLN A 1 86 ? 78.632 10.033 -11.110 1.00 46.19 86 GLN A C 1
ATOM 657 O O . GLN A 1 86 ? 79.574 10.602 -10.572 1.00 46.19 86 GLN A O 1
ATOM 662 N N . HIS A 1 87 ? 78.496 8.706 -11.081 1.00 48.75 87 HIS A N 1
ATOM 663 C CA . HIS A 1 87 ? 79.662 7.851 -11.315 1.00 48.75 87 HIS A CA 1
ATOM 664 C C . HIS A 1 87 ? 79.263 6.420 -11.696 1.00 48.75 87 HIS A C 1
ATOM 666 O O . HIS A 1 87 ? 78.533 5.717 -11.005 1.00 48.75 87 HIS A O 1
ATOM 672 N N . SER A 1 88 ? 79.799 6.025 -12.841 1.00 47.25 88 SER A N 1
ATOM 673 C CA . SER A 1 88 ? 79.823 4.710 -13.466 1.00 47.25 88 SER A CA 1
ATOM 674 C C . SER A 1 88 ? 80.458 3.612 -12.600 1.00 47.25 88 SER A C 1
ATOM 676 O O . SER A 1 88 ? 81.504 3.861 -12.000 1.00 47.25 88 SER A O 1
ATOM 678 N N . LYS A 1 89 ? 79.959 2.371 -12.693 1.00 45.50 89 LYS A N 1
ATOM 679 C CA . LYS A 1 89 ? 80.646 1.246 -13.374 1.00 45.50 89 LYS A CA 1
ATOM 680 C C . LYS A 1 89 ? 79.926 -0.091 -13.163 1.00 45.50 89 LYS A C 1
ATOM 682 O O . LYS A 1 89 ? 79.504 -0.452 -12.073 1.00 45.50 89 LYS A O 1
ATOM 687 N N . THR A 1 90 ? 79.834 -0.802 -14.274 1.00 39.28 90 THR A N 1
ATOM 688 C CA . THR A 1 90 ? 79.509 -2.212 -14.481 1.00 39.28 90 THR A CA 1
ATOM 689 C C . THR A 1 90 ? 80.619 -3.161 -14.001 1.00 39.28 90 THR A C 1
ATOM 691 O O . THR A 1 90 ? 81.791 -2.792 -14.039 1.00 39.28 90 THR A O 1
ATOM 694 N N . HIS A 1 91 ? 80.220 -4.423 -13.755 1.00 38.19 91 HIS A N 1
ATOM 695 C CA . HIS A 1 91 ? 81.037 -5.653 -13.627 1.00 38.19 91 HIS A CA 1
ATOM 696 C C . HIS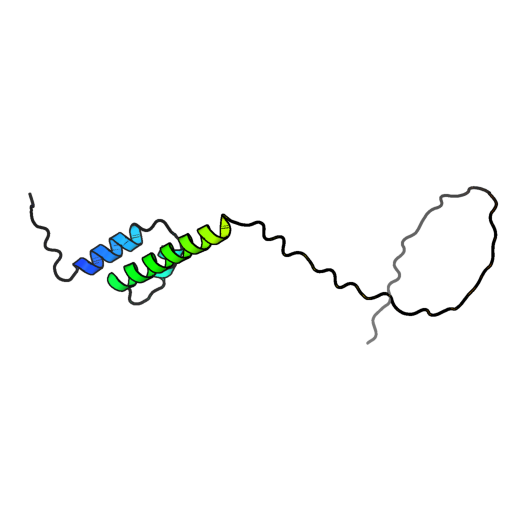 A 1 91 ? 81.698 -5.845 -12.238 1.00 38.19 91 HIS A C 1
ATOM 698 O O . HIS A 1 91 ? 82.269 -4.906 -11.712 1.00 38.19 91 HIS A O 1
ATOM 704 N N . SER A 1 92 ? 81.657 -6.987 -11.538 1.00 45.56 92 SER A N 1
ATOM 705 C CA . SER A 1 92 ? 81.624 -8.404 -11.930 1.00 45.56 92 SER A CA 1
ATOM 706 C C . SER A 1 92 ? 81.197 -9.313 -10.758 1.00 45.56 92 SER A C 1
ATOM 708 O O . SER A 1 92 ? 81.451 -8.990 -9.605 1.00 45.56 92 SER A O 1
ATOM 710 N N . GLN A 1 93 ? 80.611 -10.464 -11.099 1.00 47.34 93 GLN A N 1
ATOM 711 C CA . GLN A 1 93 ? 80.612 -11.777 -10.420 1.00 47.34 93 GLN A CA 1
ATOM 712 C C . GLN A 1 93 ? 81.330 -11.908 -9.057 1.00 47.34 93 GLN A C 1
ATOM 714 O O . GLN A 1 93 ? 82.506 -11.576 -8.952 1.00 47.34 93 GLN A O 1
ATOM 719 N N . THR A 1 94 ? 80.707 -12.593 -8.084 1.00 45.25 94 THR A N 1
ATOM 720 C CA . THR A 1 94 ? 81.083 -13.970 -7.656 1.00 45.25 94 THR A CA 1
ATOM 721 C C . THR A 1 94 ? 80.321 -14.450 -6.403 1.00 45.25 94 THR A C 1
ATOM 723 O O . THR A 1 94 ? 80.046 -13.665 -5.511 1.00 45.25 94 THR A O 1
ATOM 726 N N . ALA A 1 95 ? 80.020 -15.763 -6.396 1.00 39.22 95 ALA A N 1
ATOM 727 C CA . ALA A 1 95 ? 79.891 -16.715 -5.269 1.00 39.22 95 ALA A CA 1
ATOM 728 C C . ALA A 1 95 ? 78.949 -16.374 -4.080 1.00 39.22 95 ALA A C 1
ATOM 730 O O . ALA A 1 95 ? 79.127 -15.379 -3.401 1.00 39.22 95 ALA A O 1
ATOM 731 N N . ARG A 1 96 ? 77.851 -17.120 -3.857 1.00 37.34 96 ARG A N 1
ATOM 732 C CA . ARG A 1 96 ? 77.736 -18.443 -3.171 1.00 37.34 96 ARG A CA 1
ATOM 733 C C . ARG A 1 96 ? 77.959 -18.376 -1.644 1.00 37.34 96 ARG A C 1
ATOM 735 O O . ARG A 1 96 ? 78.859 -17.676 -1.212 1.00 37.34 96 ARG A O 1
ATOM 742 N N . SER A 1 97 ? 77.197 -19.209 -0.914 1.00 41.88 97 SER A N 1
ATOM 743 C CA . SER A 1 97 ? 77.207 -19.485 0.546 1.00 41.88 97 SER A CA 1
ATOM 744 C C . SER A 1 97 ? 76.447 -18.484 1.431 1.00 41.88 97 SER A C 1
ATOM 746 O O . SER A 1 97 ? 76.617 -17.287 1.281 1.00 41.88 97 SER A O 1
ATOM 748 N N . ASP A 1 98 ? 75.603 -18.847 2.397 1.00 44.50 98 ASP A N 1
ATOM 749 C CA . ASP A 1 98 ? 75.128 -20.142 2.887 1.00 44.50 98 ASP A CA 1
ATOM 750 C C . ASP A 1 98 ? 73.797 -19.932 3.622 1.00 44.50 98 ASP A C 1
ATOM 752 O O . ASP A 1 98 ? 73.564 -18.914 4.274 1.00 44.50 98 ASP A O 1
ATOM 756 N N . ASN A 1 99 ? 72.924 -20.928 3.517 1.00 56.56 99 ASN A N 1
ATOM 757 C CA . ASN A 1 99 ? 71.733 -21.062 4.340 1.00 56.56 99 ASN A CA 1
ATOM 758 C C . ASN A 1 99 ? 72.140 -21.526 5.751 1.00 56.56 99 ASN A C 1
ATOM 760 O O . ASN A 1 99 ? 72.499 -22.685 5.940 1.00 56.56 99 ASN A O 1
ATOM 764 N N . ALA A 1 100 ? 72.055 -20.630 6.729 1.00 48.28 100 ALA A N 1
ATOM 765 C CA . ALA A 1 100 ? 71.985 -20.921 8.161 1.00 48.28 100 ALA A CA 1
ATOM 766 C C . ALA A 1 100 ? 71.230 -19.730 8.778 1.00 48.28 100 ALA A C 1
ATOM 768 O O . ALA A 1 100 ? 71.655 -18.593 8.638 1.00 48.28 100 ALA A O 1
ATOM 769 N N . GLY A 1 101 ? 70.023 -19.847 9.321 1.00 44.31 101 GLY A N 1
ATOM 770 C CA . GLY A 1 101 ? 69.607 -20.794 10.340 1.00 44.31 101 GLY A CA 1
ATOM 771 C C . GLY A 1 101 ? 69.417 -20.009 11.643 1.00 44.31 101 GLY A C 1
ATOM 772 O O . GLY A 1 101 ? 70.404 -19.611 12.244 1.00 44.31 101 GLY A O 1
ATOM 773 N N . ALA A 1 102 ? 68.155 -19.843 12.068 1.00 46.91 102 ALA A N 1
ATOM 774 C CA . ALA A 1 102 ? 67.714 -19.339 13.382 1.00 46.91 102 ALA A CA 1
ATOM 775 C C . ALA A 1 102 ? 68.056 -17.852 13.694 1.00 46.91 102 ALA A C 1
ATOM 777 O O . ALA A 1 102 ? 69.045 -17.312 13.237 1.00 46.91 102 ALA A O 1
ATOM 778 N N . ALA A 1 103 ? 67.289 -17.068 14.451 1.00 48.47 103 ALA A N 1
ATOM 779 C CA . ALA A 1 103 ? 66.302 -17.375 15.470 1.00 48.47 103 ALA A CA 1
ATOM 780 C C . ALA A 1 103 ? 65.350 -16.175 15.652 1.00 48.47 103 ALA A C 1
ATOM 782 O O . ALA A 1 103 ? 65.796 -15.034 15.742 1.00 48.47 103 ALA A O 1
ATOM 783 N N . TRP A 1 104 ? 64.050 -16.434 15.809 1.00 47.12 104 TRP A N 1
ATOM 784 C CA . TRP A 1 104 ? 63.153 -15.488 16.470 1.00 47.12 104 TRP A CA 1
ATOM 785 C C . TRP A 1 104 ? 63.287 -15.717 17.976 1.00 47.12 104 TRP A C 1
ATOM 787 O O . TRP A 1 104 ? 62.847 -16.743 18.494 1.00 47.12 104 TRP A O 1
ATOM 797 N N . A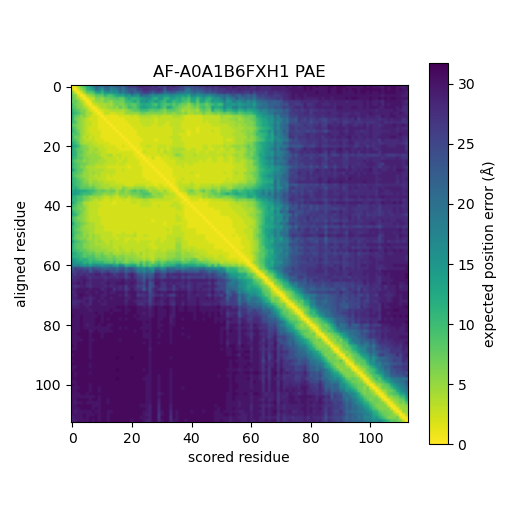RG A 1 105 ? 63.907 -14.778 18.690 1.00 46.84 105 ARG A N 1
ATOM 798 C CA . ARG A 1 105 ? 63.725 -14.650 20.139 1.00 46.84 105 ARG A CA 1
ATOM 799 C C . ARG A 1 105 ? 63.193 -13.257 20.419 1.00 46.84 105 ARG A C 1
ATOM 801 O O . ARG A 1 105 ? 63.883 -12.267 20.205 1.00 46.84 105 ARG A O 1
ATOM 808 N N . GLY A 1 106 ? 61.939 -13.216 20.861 1.00 45.19 106 GLY A N 1
ATOM 809 C CA . GLY A 1 106 ? 61.317 -12.020 21.400 1.00 45.19 106 GLY A CA 1
ATOM 810 C C . GLY A 1 106 ? 62.078 -11.540 22.632 1.00 45.19 106 GLY A C 1
ATOM 811 O O . GLY A 1 106 ? 62.421 -12.334 23.507 1.00 45.19 106 GLY A O 1
ATOM 812 N N . ALA A 1 107 ? 62.326 -10.238 22.682 1.00 47.16 107 ALA A N 1
ATOM 813 C CA . ALA A 1 107 ? 62.767 -9.545 23.878 1.00 47.16 107 ALA A CA 1
ATOM 814 C C . ALA A 1 107 ? 61.575 -8.754 24.426 1.00 47.16 107 ALA A C 1
ATOM 816 O O . ALA A 1 107 ? 61.041 -7.871 23.755 1.00 47.16 107 ALA A O 1
ATOM 817 N N . GLY A 1 108 ? 61.138 -9.127 25.628 1.00 49.75 108 GLY A N 1
ATOM 818 C CA . GLY A 1 108 ? 60.253 -8.318 26.455 1.00 49.75 108 GLY A CA 1
ATOM 819 C C . GLY A 1 108 ? 61.000 -7.169 27.143 1.00 49.75 108 GLY A C 1
ATOM 820 O O . GLY A 1 108 ? 62.227 -7.147 27.194 1.00 49.75 108 GLY A O 1
ATOM 821 N N . GLY A 1 109 ? 60.229 -6.243 27.708 1.00 45.66 109 GLY A N 1
ATOM 822 C CA . GLY A 1 109 ? 60.684 -5.170 28.599 1.00 45.66 109 GLY A CA 1
ATOM 823 C C . GLY A 1 109 ? 59.459 -4.404 29.104 1.00 45.66 109 GLY A C 1
ATOM 824 O O . GLY A 1 109 ? 58.906 -3.595 28.373 1.00 45.66 109 GLY A O 1
ATOM 825 N N . THR A 1 110 ? 58.778 -4.910 30.136 1.00 52.88 110 THR A N 1
ATOM 826 C CA . THR A 1 110 ? 58.884 -4.533 31.565 1.00 52.88 110 THR A CA 1
ATOM 827 C C . THR A 1 110 ? 58.326 -3.153 31.907 1.00 52.88 110 THR A C 1
ATOM 829 O O . THR A 1 110 ? 58.790 -2.124 31.426 1.00 52.88 110 THR A O 1
ATOM 832 N N . ALA A 1 111 ? 57.343 -3.203 32.805 1.00 44.66 111 ALA A N 1
ATOM 833 C CA . ALA A 1 111 ? 56.638 -2.117 33.459 1.00 44.66 111 ALA A CA 1
ATOM 834 C C . ALA A 1 111 ? 57.556 -1.120 34.180 1.00 44.66 111 ALA A C 1
ATOM 836 O O . ALA A 1 111 ? 58.625 -1.480 34.678 1.00 44.66 111 ALA A O 1
ATOM 837 N N . LYS A 1 112 ? 57.064 0.114 34.324 1.00 51.44 112 LYS A N 1
ATOM 838 C CA . LYS A 1 112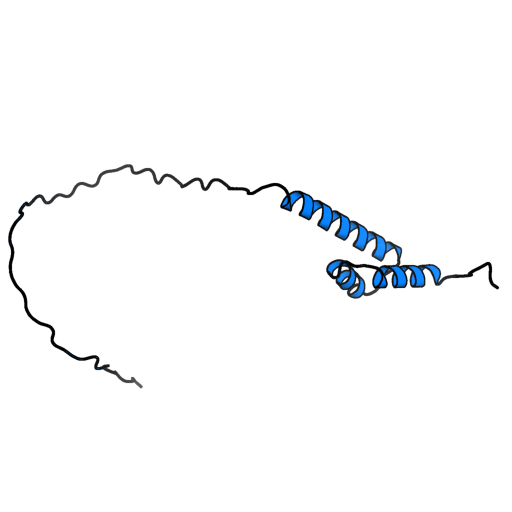 ? 57.535 1.058 35.333 1.00 51.44 112 LYS A CA 1
ATOM 839 C C . LYS A 1 112 ? 56.332 1.600 36.103 1.00 51.44 112 LYS A C 1
ATOM 841 O O . LYS A 1 112 ? 55.301 1.891 35.502 1.00 51.44 112 LYS A O 1
ATOM 846 N N . VAL A 1 113 ? 56.508 1.577 37.420 1.00 53.50 113 VAL A N 1
ATOM 847 C CA . VAL A 1 113 ? 55.557 1.883 38.495 1.00 53.50 113 VAL A CA 1
ATOM 848 C C . VAL A 1 113 ? 55.236 3.367 38.578 1.00 53.50 113 VAL A C 1
ATOM 850 O O . VAL A 1 113 ? 56.117 4.164 38.175 1.00 53.50 113 VAL A O 1
#

Radius of gyration: 38.19 Å; Cα contacts (8 Å, |Δi|>4): 25; chains: 1; bounding box: 110×44×57 Å

pLDDT: mean 70.84, std 21.55, range [37.34, 95.94]